Protein AF-A0A9C9MJK9-F1 (afdb_monomer_lite)

Structure (mmCIF, N/CA/C/O backbone):
data_AF-A0A9C9MJK9-F1
#
_entry.id   AF-A0A9C9MJK9-F1
#
loop_
_atom_site.group_PDB
_atom_site.id
_atom_site.type_symbol
_atom_site.label_atom_id
_atom_site.label_alt_id
_atom_site.label_comp_id
_atom_site.label_asym_id
_atom_site.label_entity_id
_atom_site.label_seq_id
_atom_site.pdbx_PDB_ins_code
_atom_site.Cartn_x
_atom_site.Cartn_y
_atom_site.Cartn_z
_atom_site.occupancy
_atom_site.B_iso_or_equiv
_atom_site.auth_seq_id
_atom_site.auth_comp_id
_atom_site.auth_asym_id
_atom_site.auth_atom_id
_atom_site.pdbx_PDB_model_num
ATOM 1 N N . ASP A 1 1 ? 6.344 -6.790 4.828 1.00 80.00 1 ASP A N 1
ATOM 2 C CA . ASP A 1 1 ? 4.929 -7.133 4.566 1.00 80.00 1 ASP A CA 1
ATOM 3 C C . ASP A 1 1 ? 3.935 -5.983 4.578 1.00 80.00 1 ASP A C 1
ATOM 5 O O . ASP A 1 1 ? 3.266 -5.827 3.567 1.00 80.00 1 ASP A O 1
ATOM 9 N N . LYS A 1 2 ? 3.857 -5.126 5.611 1.00 91.62 2 LYS A N 1
ATOM 10 C CA . LYS A 1 2 ? 2.822 -4.062 5.686 1.00 91.62 2 LYS A CA 1
ATOM 11 C C . LYS A 1 2 ? 2.719 -3.164 4.441 1.00 91.62 2 LYS A C 1
ATOM 13 O O . LYS A 1 2 ? 1.622 -2.912 3.965 1.00 91.62 2 LYS A O 1
ATOM 18 N N . GLU A 1 3 ? 3.846 -2.729 3.882 1.00 95.50 3 GLU A N 1
ATOM 19 C CA . GLU A 1 3 ? 3.888 -1.895 2.666 1.00 95.50 3 GLU A CA 1
ATOM 20 C C . GLU A 1 3 ? 3.304 -2.614 1.439 1.00 95.50 3 GLU A C 1
ATOM 22 O O . GLU A 1 3 ? 2.481 -2.048 0.723 1.00 95.50 3 GLU A O 1
ATOM 27 N N . LYS A 1 4 ? 3.663 -3.891 1.241 1.00 96.19 4 LYS A N 1
ATOM 28 C CA . LYS A 1 4 ? 3.139 -4.726 0.151 1.00 96.19 4 LYS A CA 1
ATOM 29 C C . LYS A 1 4 ? 1.635 -4.949 0.307 1.00 96.19 4 LYS A C 1
ATOM 31 O O . LYS A 1 4 ? 0.897 -4.781 -0.655 1.00 96.19 4 LYS A O 1
ATOM 36 N N . THR A 1 5 ? 1.176 -5.288 1.511 1.00 97.25 5 THR A N 1
ATOM 37 C CA . THR A 1 5 ? -0.253 -5.503 1.779 1.00 97.25 5 THR A CA 1
ATOM 38 C C . THR A 1 5 ? -1.0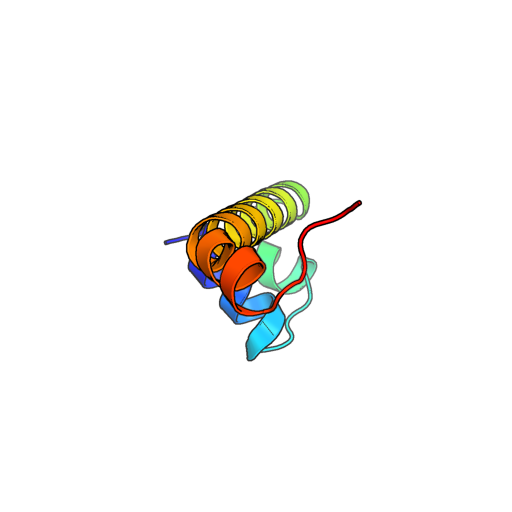64 -4.230 1.548 1.00 97.25 5 THR A C 1
ATOM 40 O O . THR A 1 5 ? -2.086 -4.286 0.877 1.00 97.25 5 THR A O 1
ATOM 43 N N . VAL A 1 6 ? -0.592 -3.073 2.029 1.00 97.44 6 VAL A N 1
ATOM 44 C CA . VAL A 1 6 ? -1.246 -1.774 1.784 1.00 97.44 6 VAL A CA 1
ATOM 45 C C . VAL A 1 6 ? -1.336 -1.471 0.286 1.00 97.44 6 VAL A C 1
ATOM 47 O O . VAL A 1 6 ? -2.378 -1.013 -0.176 1.00 97.44 6 VAL A O 1
ATOM 50 N N . PHE A 1 7 ? -0.282 -1.759 -0.483 1.00 97.31 7 PHE A N 1
ATOM 51 C CA . PHE A 1 7 ? -0.293 -1.580 -1.935 1.00 97.31 7 PHE A CA 1
ATOM 52 C C . PHE A 1 7 ? -1.326 -2.483 -2.625 1.00 97.31 7 PHE A C 1
ATOM 54 O O . PHE A 1 7 ? -2.100 -1.995 -3.445 1.00 97.31 7 PHE A O 1
ATOM 61 N N . ILE A 1 8 ? -1.385 -3.770 -2.261 1.00 97.50 8 ILE A N 1
ATOM 62 C CA . ILE A 1 8 ? -2.360 -4.721 -2.822 1.00 97.50 8 ILE A CA 1
ATOM 63 C C . ILE A 1 8 ? -3.787 -4.270 -2.513 1.00 97.50 8 ILE A C 1
ATOM 65 O O . ILE A 1 8 ? -4.583 -4.087 -3.428 1.00 97.50 8 ILE A O 1
ATOM 69 N N . LEU A 1 9 ? -4.090 -3.994 -1.244 1.00 97.75 9 LEU A N 1
ATOM 70 C CA . LEU A 1 9 ? -5.421 -3.542 -0.837 1.00 97.75 9 LEU A CA 1
ATOM 71 C C . LEU A 1 9 ? -5.837 -2.249 -1.547 1.00 97.75 9 LEU A C 1
ATOM 73 O O . LEU A 1 9 ? -7.001 -2.081 -1.895 1.00 97.75 9 LEU A O 1
ATOM 77 N N . LYS A 1 10 ? -4.892 -1.330 -1.782 1.00 97.81 10 LYS A N 1
ATOM 78 C CA . LYS A 1 10 ? -5.199 -0.069 -2.455 1.00 97.81 10 LYS A CA 1
ATOM 79 C C . LYS A 1 10 ? -5.433 -0.232 -3.958 1.00 97.81 10 LYS A C 1
ATOM 81 O O . LYS A 1 10 ? -6.338 0.404 -4.493 1.00 97.81 10 LYS A O 1
ATOM 86 N N . HIS A 1 11 ? -4.582 -0.997 -4.638 1.00 96.69 11 HIS A N 1
ATOM 87 C CA . HIS A 1 11 ? -4.526 -1.016 -6.104 1.00 96.69 11 HIS A CA 1
ATOM 88 C C . HIS A 1 11 ? -5.210 -2.224 -6.739 1.00 96.69 11 HIS A C 1
ATOM 90 O O . HIS A 1 11 ? -5.768 -2.079 -7.820 1.00 96.69 11 HIS A O 1
ATOM 96 N N . TYR A 1 12 ? -5.178 -3.385 -6.087 1.00 96.94 12 TYR A N 1
ATOM 97 C CA . TYR A 1 12 ? -5.819 -4.602 -6.585 1.00 96.94 12 TYR A CA 1
ATOM 98 C C . TYR A 1 12 ? -7.235 -4.742 -6.026 1.00 96.94 12 TYR A C 1
ATOM 100 O O . TYR A 1 12 ? -8.159 -4.995 -6.786 1.00 96.94 12 TYR A O 1
ATOM 108 N N . GLU A 1 13 ? -7.418 -4.488 -4.726 1.00 97.25 13 GLU A N 1
ATOM 109 C CA . GLU A 1 13 ? -8.742 -4.573 -4.082 1.00 97.25 13 GLU A CA 1
ATOM 110 C C . GLU A 1 13 ? -9.521 -3.244 -4.114 1.00 97.25 13 GLU A C 1
ATOM 112 O O . GLU A 1 13 ? -10.691 -3.190 -3.748 1.00 97.25 13 GLU A O 1
ATOM 117 N N . GLY A 1 14 ? -8.883 -2.142 -4.526 1.00 97.62 14 GLY A N 1
ATOM 118 C CA . GLY A 1 14 ? -9.540 -0.842 -4.706 1.00 97.62 14 GLY A CA 1
ATOM 119 C C . GLY A 1 14 ? -9.946 -0.102 -3.423 1.00 97.62 14 GLY A C 1
ATOM 120 O O . GLY A 1 14 ? -10.613 0.930 -3.513 1.00 97.62 14 GLY A O 1
ATOM 121 N N . LEU A 1 15 ? -9.524 -0.560 -2.240 1.00 98.31 15 LEU A N 1
ATOM 122 C CA . LEU A 1 15 ? -9.950 0.018 -0.960 1.00 98.31 15 LEU A CA 1
ATOM 123 C C . LEU A 1 15 ? -9.501 1.479 -0.776 1.00 98.31 15 LEU A C 1
ATOM 125 O O . LEU A 1 15 ? -8.443 1.929 -1.242 1.00 98.31 15 LEU A O 1
ATOM 129 N N . ALA A 1 16 ? -10.290 2.253 -0.035 1.00 98.12 16 ALA A N 1
ATOM 130 C CA . ALA A 1 16 ? -9.926 3.595 0.393 1.00 98.12 16 ALA A CA 1
ATOM 131 C C . ALA A 1 16 ? -8.897 3.562 1.536 1.00 98.12 16 ALA A C 1
ATOM 133 O O . ALA A 1 16 ? -8.842 2.639 2.346 1.00 98.12 16 ALA A O 1
ATOM 134 N N . ILE A 1 17 ? -8.097 4.630 1.661 1.00 97.81 17 ILE A N 1
ATOM 135 C CA . ILE A 1 17 ? -7.069 4.736 2.715 1.00 97.81 17 ILE A CA 1
ATOM 136 C C . ILE A 1 17 ? -7.676 4.595 4.116 1.00 97.81 17 ILE A C 1
ATOM 138 O O . ILE A 1 17 ? 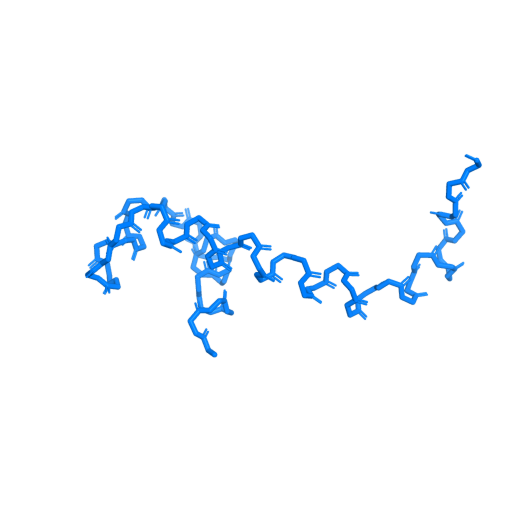-7.076 3.939 4.960 1.00 97.81 17 ILE A O 1
ATOM 142 N N . LYS A 1 18 ? -8.872 5.154 4.336 1.00 98.00 18 LYS A N 1
ATOM 143 C CA . LYS A 1 18 ? -9.593 5.061 5.614 1.00 98.00 18 LYS A CA 1
ATOM 144 C C . LYS A 1 18 ? -9.970 3.621 5.972 1.00 98.00 18 LYS A C 1
ATOM 146 O O . LYS A 1 18 ? -9.848 3.226 7.126 1.00 98.00 18 LYS A O 1
ATOM 151 N N . GLU A 1 19 ? -10.392 2.828 4.989 1.00 98.31 19 GLU A N 1
ATOM 152 C CA . GLU A 1 19 ? -10.748 1.416 5.189 1.00 98.31 19 GLU A CA 1
ATOM 153 C C . GLU A 1 19 ? -9.504 0.593 5.527 1.00 98.31 19 GLU A C 1
ATOM 155 O O . GLU A 1 19 ? -9.497 -0.184 6.479 1.00 98.31 19 GLU A O 1
ATOM 160 N N . ILE A 1 20 ? -8.402 0.842 4.816 1.00 98.00 20 ILE A N 1
ATOM 161 C CA . ILE A 1 20 ? -7.111 0.205 5.092 1.00 98.00 20 ILE A CA 1
ATOM 162 C C . ILE A 1 20 ? -6.598 0.606 6.486 1.00 98.00 20 ILE A C 1
ATOM 164 O O . ILE A 1 20 ? -6.119 -0.242 7.237 1.00 98.00 20 ILE A O 1
ATOM 168 N N . ALA A 1 21 ? -6.724 1.877 6.871 1.00 98.19 21 ALA A N 1
ATOM 169 C CA . ALA A 1 21 ? -6.335 2.362 8.194 1.00 98.19 21 ALA A CA 1
ATOM 170 C C . ALA A 1 21 ? -7.133 1.669 9.309 1.00 98.19 21 ALA A C 1
ATOM 172 O O . ALA A 1 21 ? -6.544 1.245 10.308 1.00 98.19 21 ALA A O 1
ATOM 173 N N . ALA A 1 22 ? -8.439 1.465 9.100 1.00 98.00 22 ALA A N 1
ATOM 174 C CA . ALA A 1 22 ? -9.298 0.715 10.010 1.00 98.00 22 ALA A CA 1
ATOM 175 C C . ALA A 1 22 ? -8.878 -0.763 10.129 1.00 98.00 22 ALA A C 1
ATOM 177 O O . ALA A 1 22 ? -8.739 -1.261 11.246 1.00 98.00 22 ALA A O 1
ATOM 178 N N . ILE A 1 23 ? -8.589 -1.442 9.009 1.00 96.69 23 ILE A N 1
ATOM 179 C CA . ILE A 1 23 ? -8.097 -2.836 8.991 1.00 96.69 23 ILE A CA 1
ATOM 180 C C . ILE A 1 23 ? -6.800 -2.970 9.802 1.00 96.69 23 ILE A C 1
ATOM 182 O O . ILE A 1 23 ? -6.647 -3.887 10.609 1.00 96.69 23 ILE A O 1
ATOM 186 N N . PHE A 1 24 ? -5.868 -2.034 9.616 1.00 94.94 24 PHE A N 1
ATOM 187 C CA . PHE A 1 24 ? -4.563 -2.046 10.280 1.00 94.94 24 PHE A CA 1
ATOM 188 C C . PHE A 1 24 ? -4.573 -1.432 11.687 1.00 94.94 24 PHE A C 1
ATOM 190 O O . PHE A 1 24 ? -3.527 -1.432 12.340 1.00 94.94 24 PHE A O 1
ATOM 197 N N . LYS A 1 25 ? -5.717 -0.906 12.153 1.00 96.88 25 LYS A N 1
ATOM 198 C CA . LYS A 1 25 ? -5.857 -0.154 13.414 1.00 96.88 25 LYS A CA 1
ATOM 199 C C . LYS A 1 25 ? -4.771 0.918 13.565 1.00 96.88 25 LYS A C 1
ATOM 201 O O . LYS A 1 25 ? -4.096 1.015 14.588 1.00 96.88 25 LYS A O 1
ATOM 206 N N . THR A 1 26 ? -4.557 1.689 12.504 1.00 96.81 26 THR A N 1
ATOM 207 C CA . THR A 1 26 ? -3.503 2.705 12.423 1.00 96.81 26 THR A CA 1
ATOM 208 C C . THR A 1 26 ? -4.032 4.000 11.811 1.00 96.81 26 THR A C 1
ATOM 210 O O . THR A 1 26 ? -5.207 4.095 11.474 1.00 96.81 26 THR A O 1
ATOM 213 N N . SER A 1 27 ? -3.180 5.019 11.689 1.00 98.06 27 SER A N 1
ATOM 214 C CA . SER A 1 27 ? -3.573 6.302 11.102 1.00 98.06 27 SER A CA 1
ATOM 215 C C . SER A 1 27 ? -3.530 6.278 9.571 1.00 98.06 27 SER A C 1
ATOM 217 O O . SER A 1 27 ? -2.671 5.624 8.971 1.00 98.06 27 SER A O 1
ATOM 219 N N . ASP A 1 28 ? -4.371 7.092 8.931 1.00 98.38 28 ASP A N 1
ATOM 220 C CA . ASP A 1 28 ? -4.306 7.355 7.487 1.00 98.38 28 ASP A CA 1
ATOM 221 C C . ASP A 1 28 ? -2.900 7.798 7.044 1.00 98.38 28 ASP A C 1
ATOM 223 O O . ASP A 1 28 ? -2.435 7.428 5.966 1.00 98.38 28 ASP A O 1
ATOM 227 N N . GLY A 1 29 ? -2.199 8.578 7.876 1.00 98.19 29 GLY A N 1
ATOM 228 C CA . GLY A 1 29 ? -0.831 9.031 7.607 1.00 98.19 29 GLY A CA 1
ATOM 229 C C . GLY A 1 29 ? 0.171 7.877 7.545 1.00 98.19 29 GLY A C 1
ATOM 230 O O . GLY A 1 29 ? 1.032 7.838 6.662 1.00 98.19 29 GLY A O 1
ATOM 231 N N . THR A 1 30 ? 0.021 6.891 8.430 1.00 97.81 30 THR A N 1
ATOM 232 C CA . THR A 1 30 ? 0.833 5.668 8.436 1.00 97.81 30 THR A CA 1
ATOM 233 C C . THR A 1 30 ? 0.563 4.826 7.190 1.00 97.81 30 THR A C 1
ATOM 235 O O . THR A 1 30 ? 1.508 4.373 6.544 1.00 97.81 30 THR A O 1
ATOM 238 N N . VAL A 1 31 ? -0.705 4.679 6.789 1.00 98.12 31 VAL A N 1
ATOM 239 C CA . VAL A 1 31 ? -1.075 3.977 5.547 1.00 98.12 31 VAL A CA 1
ATOM 240 C C . VAL A 1 31 ? -0.489 4.678 4.322 1.00 98.12 31 VAL A C 1
ATOM 242 O O . VAL A 1 31 ? 0.140 4.024 3.493 1.00 98.12 31 VAL A O 1
ATOM 245 N N . LYS A 1 32 ? -0.610 6.009 4.226 1.00 97.88 32 LYS A N 1
ATOM 246 C CA . LYS A 1 32 ? -0.002 6.805 3.144 1.00 97.88 32 LYS A CA 1
ATOM 247 C C . LYS A 1 32 ? 1.514 6.632 3.091 1.00 97.88 32 LYS A C 1
ATOM 249 O O . LYS A 1 32 ? 2.068 6.445 2.013 1.00 97.88 32 LYS A O 1
ATOM 254 N N . SER A 1 33 ? 2.172 6.636 4.250 1.00 98.25 33 SER A N 1
ATOM 255 C CA . SER A 1 33 ? 3.622 6.431 4.354 1.00 98.25 33 SER A CA 1
ATOM 256 C C . SER A 1 33 ? 4.033 5.045 3.860 1.00 98.25 33 SER A C 1
ATOM 258 O O . SER A 1 33 ? 4.997 4.916 3.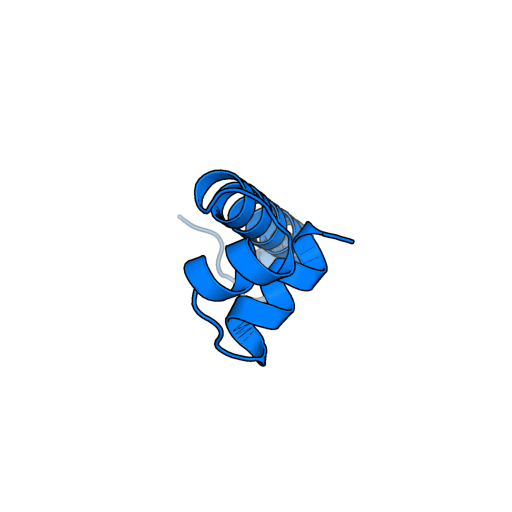107 1.00 98.25 33 SER A O 1
ATOM 260 N N . HIS A 1 34 ? 3.287 4.004 4.237 1.00 97.44 34 HIS A N 1
ATOM 261 C CA . HIS A 1 34 ? 3.518 2.650 3.743 1.00 97.44 34 HIS A CA 1
ATOM 262 C C . HIS A 1 34 ? 3.278 2.528 2.239 1.00 97.44 34 HIS A C 1
ATOM 264 O O . HIS A 1 34 ? 4.087 1.907 1.555 1.00 97.44 34 HIS A O 1
ATOM 270 N N . LEU A 1 35 ? 2.214 3.147 1.723 1.00 97.12 35 LEU A N 1
ATOM 271 C CA . LEU A 1 35 ? 1.907 3.143 0.296 1.00 97.12 35 LEU A CA 1
ATOM 272 C C . LEU A 1 35 ? 3.009 3.839 -0.510 1.00 97.12 35 LEU A C 1
ATOM 274 O O . LEU A 1 35 ? 3.494 3.282 -1.489 1.00 97.12 35 LEU A O 1
ATOM 278 N N . PHE A 1 36 ? 3.458 5.014 -0.062 1.00 97.06 36 PHE A N 1
ATOM 279 C CA . PHE A 1 36 ? 4.548 5.745 -0.704 1.00 97.06 36 PHE A CA 1
ATOM 280 C C . PHE A 1 36 ? 5.828 4.903 -0.763 1.00 97.06 36 PHE A C 1
ATOM 282 O O . PHE A 1 36 ? 6.420 4.745 -1.828 1.00 97.06 36 PHE A O 1
ATOM 289 N N . ARG A 1 37 ? 6.220 4.287 0.359 1.00 97.44 37 ARG A N 1
ATOM 290 C CA . ARG A 1 37 ? 7.398 3.408 0.413 1.00 97.44 37 ARG A CA 1
ATOM 291 C C . ARG A 1 37 ? 7.248 2.174 -0.476 1.00 97.44 37 ARG A C 1
ATOM 293 O O . ARG A 1 37 ? 8.217 1.787 -1.123 1.00 97.44 37 ARG A O 1
ATOM 300 N N . ALA A 1 38 ? 6.056 1.579 -0.540 1.00 97.12 38 ALA A N 1
ATOM 301 C CA . ALA A 1 38 ? 5.778 0.455 -1.430 1.00 97.12 38 ALA A CA 1
ATOM 302 C C . ALA A 1 38 ? 5.984 0.841 -2.902 1.00 97.12 38 ALA A C 1
ATOM 304 O O . ALA A 1 38 ? 6.677 0.132 -3.630 1.00 97.12 38 ALA A O 1
ATOM 305 N N . VAL A 1 39 ? 5.442 1.991 -3.316 1.00 95.81 39 VAL A N 1
ATOM 306 C CA . VAL A 1 39 ? 5.590 2.515 -4.681 1.00 95.81 39 VAL A CA 1
ATOM 307 C C . VAL A 1 39 ? 7.053 2.821 -4.998 1.00 95.81 39 VAL A C 1
ATOM 309 O O . VAL A 1 39 ? 7.536 2.391 -6.038 1.00 95.81 39 VAL A O 1
ATOM 312 N N . GLN A 1 40 ? 7.785 3.491 -4.102 1.00 96.00 40 GLN A N 1
ATOM 313 C CA . GLN A 1 40 ? 9.211 3.793 -4.298 1.00 96.00 40 GLN A CA 1
ATOM 314 C C . GLN A 1 40 ? 10.052 2.520 -4.473 1.00 96.00 40 GLN A C 1
ATOM 316 O O . GLN A 1 40 ? 10.896 2.443 -5.365 1.00 96.00 40 GLN A O 1
ATOM 321 N N . LYS A 1 41 ? 9.785 1.480 -3.672 1.00 95.31 41 LYS A N 1
ATOM 322 C CA . LYS A 1 41 ? 10.458 0.179 -3.809 1.00 95.31 41 LYS A CA 1
ATOM 323 C C . LYS A 1 41 ? 10.156 -0.491 -5.145 1.00 95.31 41 LYS A C 1
ATOM 325 O O . LYS A 1 41 ? 11.067 -1.034 -5.759 1.00 95.31 41 LYS A O 1
ATOM 330 N N . LEU A 1 42 ? 8.905 -0.433 -5.606 1.00 94.06 42 LEU A N 1
ATOM 331 C CA . LEU A 1 42 ? 8.524 -0.956 -6.919 1.00 94.06 42 LEU A CA 1
ATOM 332 C C . LEU A 1 42 ? 9.192 -0.173 -8.051 1.00 94.06 42 LEU A C 1
ATOM 334 O O . LEU A 1 42 ? 9.754 -0.782 -8.952 1.00 94.06 42 LEU A O 1
ATOM 338 N N . GLN A 1 43 ? 9.193 1.159 -7.986 1.00 92.88 43 GLN A N 1
ATOM 339 C CA . GLN A 1 43 ? 9.865 2.008 -8.973 1.00 92.88 43 GLN A CA 1
ATOM 340 C C . GLN A 1 43 ? 11.362 1.704 -9.058 1.00 92.88 43 GLN A C 1
ATOM 342 O O . GLN A 1 43 ? 11.885 1.581 -10.158 1.00 92.88 43 GLN A O 1
ATOM 347 N N . SER A 1 44 ? 12.034 1.539 -7.917 1.00 93.75 44 SER A N 1
ATOM 348 C CA . SER A 1 44 ? 13.453 1.175 -7.871 1.00 93.75 44 SER A CA 1
ATOM 349 C C . SER A 1 44 ? 13.708 -0.231 -8.423 1.00 93.75 44 SER A C 1
ATOM 351 O O . SER A 1 44 ? 14.618 -0.406 -9.227 1.00 93.75 44 SER A O 1
ATOM 353 N N . ALA A 1 45 ? 12.885 -1.220 -8.061 1.00 93.19 45 ALA A N 1
ATOM 354 C CA . ALA A 1 45 ? 13.022 -2.587 -8.568 1.00 93.19 45 ALA A CA 1
ATOM 355 C C . ALA A 1 45 ? 12.773 -2.689 -10.082 1.00 93.19 45 ALA A C 1
ATOM 357 O O . ALA A 1 45 ? 13.352 -3.538 -10.752 1.00 93.19 45 ALA A O 1
ATOM 358 N N . LEU A 1 46 ? 11.917 -1.818 -10.617 1.00 92.81 46 LEU A N 1
ATOM 359 C CA . LEU A 1 46 ? 11.598 -1.739 -12.040 1.00 92.81 46 LEU A CA 1
ATOM 360 C C . LEU A 1 46 ? 12.459 -0.711 -12.786 1.00 92.81 46 LEU A C 1
ATOM 362 O O . LEU A 1 46 ? 12.267 -0.534 -13.985 1.00 92.81 46 LEU A O 1
ATOM 366 N N . ALA A 1 47 ? 13.398 -0.036 -12.114 1.00 90.75 47 ALA A N 1
ATOM 367 C CA . ALA A 1 47 ? 14.204 1.019 -12.724 1.00 90.75 47 ALA A CA 1
ATOM 368 C C . ALA A 1 47 ? 15.023 0.502 -13.914 1.00 90.75 47 ALA A C 1
ATOM 370 O O . ALA A 1 47 ? 15.182 1.229 -14.885 1.00 90.75 47 ALA A O 1
ATOM 371 N N . PHE A 1 48 ? 15.452 -0.764 -13.881 1.00 87.50 48 PHE A N 1
ATOM 372 C CA . PHE A 1 48 ? 16.137 -1.425 -14.997 1.00 87.50 48 PHE A CA 1
ATOM 373 C C . PHE A 1 48 ? 15.311 -1.421 -16.295 1.00 87.50 48 PHE A C 1
ATOM 375 O O . PHE A 1 48 ? 15.855 -1.286 -17.380 1.00 87.50 48 PHE A O 1
ATOM 382 N N . TYR A 1 49 ? 13.980 -1.476 -16.202 1.00 88.31 49 TYR A N 1
ATOM 383 C CA . TYR A 1 49 ? 13.139 -1.396 -17.395 1.00 88.31 49 TYR A CA 1
ATOM 384 C C . TYR A 1 49 ? 13.082 0.012 -17.996 1.00 88.31 49 TYR A C 1
ATOM 386 O O . TYR A 1 49 ? 12.655 0.154 -19.136 1.00 88.31 49 TYR A O 1
ATOM 394 N N . ARG A 1 50 ? 13.486 1.065 -17.270 1.00 80.44 50 ARG A N 1
ATOM 395 C CA . ARG A 1 50 ? 13.498 2.429 -17.826 1.00 80.44 50 ARG A CA 1
ATOM 396 C C . ARG A 1 50 ? 14.512 2.561 -18.958 1.00 80.44 50 ARG A C 1
ATOM 398 O O . ARG A 1 50 ? 14.168 3.143 -19.984 1.00 80.44 50 ARG A O 1
ATOM 405 N N . SER A 1 51 ? 15.689 1.953 -18.804 1.00 76.75 51 SER A N 1
ATOM 406 C C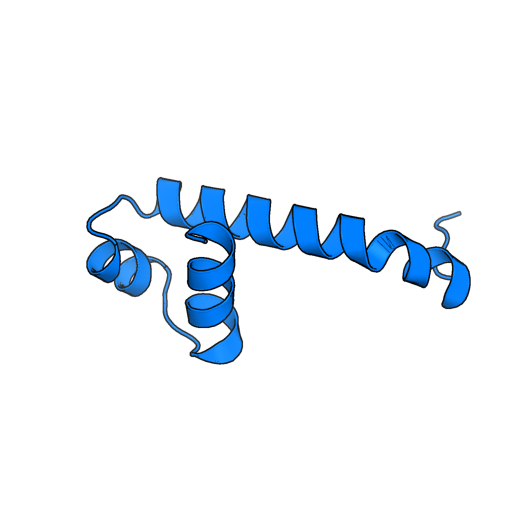A . SER A 1 51 ? 16.697 1.896 -19.863 1.00 76.75 51 SER A CA 1
ATOM 407 C C . SER A 1 51 ? 16.243 1.012 -21.024 1.00 76.75 5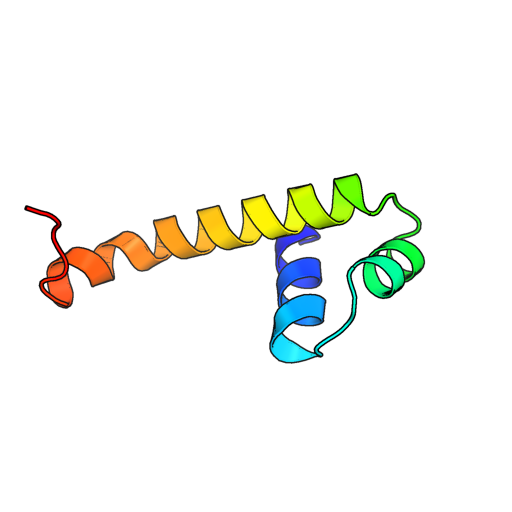1 SER A C 1
ATOM 409 O O . SER A 1 51 ? 16.367 1.408 -22.180 1.00 76.75 51 SER A O 1
ATOM 411 N N . ASP A 1 52 ? 15.639 -0.145 -20.733 1.00 76.31 52 ASP A N 1
ATOM 412 C CA . ASP A 1 52 ? 15.179 -1.091 -21.763 1.00 76.31 52 ASP A CA 1
ATOM 413 C C . ASP A 1 52 ? 14.020 -0.540 -22.606 1.00 76.31 52 ASP A C 1
ATOM 415 O O . ASP A 1 52 ? 13.890 -0.859 -23.787 1.00 76.31 52 ASP A O 1
ATOM 419 N N . LEU A 1 53 ? 13.171 0.299 -22.008 1.00 79.31 53 LEU A N 1
ATOM 420 C CA . LEU A 1 53 ? 12.037 0.933 -22.682 1.00 79.31 53 LEU A CA 1
ATOM 421 C C . LEU A 1 53 ? 12.404 2.265 -23.357 1.00 79.31 53 LEU A C 1
ATOM 423 O O . LEU A 1 53 ? 11.521 2.910 -23.920 1.00 79.31 53 LEU A O 1
ATOM 427 N N . GLY A 1 54 ? 13.675 2.687 -23.311 1.00 71.25 54 GLY A N 1
ATOM 428 C CA . GLY A 1 54 ? 14.126 3.947 -23.911 1.00 71.25 54 GLY A CA 1
ATOM 429 C C . GLY A 1 54 ? 13.496 5.191 -23.275 1.00 71.25 54 GLY A C 1
ATOM 430 O O . GLY A 1 54 ? 13.322 6.200 -23.952 1.00 71.25 54 GLY A O 1
ATOM 431 N N . LEU A 1 55 ? 13.130 5.115 -21.990 1.00 72.50 55 LEU A N 1
ATOM 432 C CA . LEU A 1 55 ? 12.503 6.195 -21.216 1.00 72.50 55 LEU A CA 1
ATOM 433 C C . LEU A 1 55 ? 13.528 6.937 -20.341 1.00 72.50 55 LEU A C 1
ATOM 435 O O . LEU A 1 55 ? 13.217 7.330 -19.214 1.00 72.50 55 LEU A O 1
ATOM 439 N N . GLU A 1 56 ? 14.760 7.080 -20.824 1.00 69.44 56 GLU A N 1
ATOM 440 C CA . GLU A 1 56 ? 15.740 7.966 -20.196 1.00 69.44 56 GLU A CA 1
ATOM 441 C C . GLU A 1 56 ? 15.276 9.415 -20.411 1.00 69.44 56 GLU A C 1
ATOM 443 O O . GLU A 1 56 ? 15.007 9.828 -21.543 1.00 69.44 56 GLU A O 1
ATOM 448 N N . GLU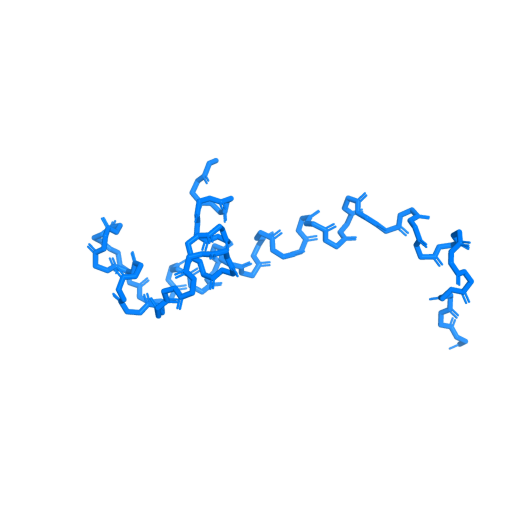 A 1 57 ? 15.123 10.177 -19.325 1.00 64.62 57 GLU A N 1
ATOM 449 C CA . GLU A 1 57 ? 14.830 11.607 -19.431 1.00 64.62 57 GLU A CA 1
ATOM 450 C C . GLU A 1 57 ? 16.034 12.337 -20.042 1.00 64.62 57 GLU A C 1
ATOM 452 O O . GLU A 1 57 ? 17.183 12.052 -19.697 1.00 64.62 57 GLU A O 1
ATOM 457 N N . SER A 1 58 ? 15.751 13.252 -20.978 1.00 51.28 58 SER A N 1
ATOM 458 C CA . SER A 1 58 ? 16.729 14.207 -21.523 1.00 51.28 58 SER A CA 1
ATOM 459 C C . SER A 1 58 ? 17.167 15.230 -20.481 1.00 51.28 58 SER A C 1
ATOM 461 O O . SER A 1 58 ? 16.303 15.645 -19.677 1.00 51.28 58 SER A O 1
#

Foldseek 3Di:
DLLVVLQCCCPVVVDDLVVSCVVVVHDSVVSVVSPVVSVVVVCVVCVVVCVVVVVDDD

Sequence (58 aa):
DKEKTVFILKHYEGLAIKEIAAIFKTSDGTVKSHLFRAVQKLQSALAFYRSDLGLEES

pLDDT: mean 92.1, std 10.02, range [51.28, 98.38]

Secondary structure (DSSP, 8-state):
-HHHHHHHHHHTS---HHHHHHHTTS-HHHHHHHHHHHHHHHHHHTTHHHHHTT----

Radius of gyration: 14.0 Å; chains: 1; bounding box: 28×21×37 Å